Protein AF-A0A2T5LHF8-F1 (afdb_monomer_lite)

Sequence (84 aa):
MPAQHRSPHLAGARGAAIHLDEHELATLRQLDDTSFLAIGRLDCAVCDRLARLGLVLKDADEYWKITLAGRRVARARETSRLSS

Foldseek 3Di:
DDDDPPDPPDPDPPPPVPPDDPLLLVLLVVQVVDVDDCPPDDPVVSLVVCVVVVQWDQDPVRDIHGDPNSVVVSVVVVVVVVVD

pLDDT: mean 70.51, std 15.74, range [40.19, 88.19]

Secondary structure (DSSP, 8-state):
----------TT---------HHHHHHHHHHHH-SS---S---HHHHHHHHHTTSEEE-TTS-EEE-HHHHHHHHHHHHHHHT-

Radius of gyration: 16.74 Å; chains: 1; bounding box: 41×49×35 Å

Structure (mmCIF, N/CA/C/O backbone):
data_AF-A0A2T5LHF8-F1
#
_entry.id   AF-A0A2T5LHF8-F1
#
loop_
_atom_site.group_PDB
_atom_site.id
_atom_site.type_symbol
_atom_site.label_atom_id
_atom_site.label_alt_id
_atom_site.label_comp_id
_atom_site.label_asym_id
_atom_site.label_entity_id
_atom_site.label_seq_id
_atom_site.pdbx_PDB_ins_code
_atom_site.Cartn_x
_atom_site.Cartn_y
_atom_site.Cartn_z
_atom_site.occupancy
_atom_site.B_iso_or_equiv
_atom_site.auth_seq_id
_atom_site.auth_comp_id
_atom_site.auth_asym_id
_atom_site.auth_atom_id
_atom_site.pdbx_PDB_model_num
ATOM 1 N N . MET A 1 1 ? -30.681 -39.106 -7.909 1.00 47.84 1 MET A N 1
ATOM 2 C CA . MET A 1 1 ? -29.279 -38.668 -8.110 1.00 47.84 1 MET A CA 1
ATOM 3 C C . MET A 1 1 ? -29.136 -38.314 -9.585 1.00 47.84 1 MET A C 1
ATOM 5 O O . MET A 1 1 ? -29.570 -39.140 -10.377 1.00 47.84 1 MET A O 1
ATOM 9 N N . PRO A 1 2 ? -28.681 -37.098 -9.948 1.00 49.28 2 PRO A N 1
ATOM 10 C CA . PRO A 1 2 ? -27.307 -36.683 -9.668 1.00 49.28 2 PRO A CA 1
ATOM 11 C C . PRO A 1 2 ? -27.127 -35.282 -9.051 1.00 49.28 2 PRO A C 1
ATOM 13 O O . PRO A 1 2 ? -27.862 -34.340 -9.319 1.00 49.28 2 PRO A O 1
ATOM 16 N N . ALA A 1 3 ? -26.087 -35.232 -8.216 1.00 50.00 3 ALA A N 1
ATOM 17 C CA . ALA A 1 3 ? -25.151 -34.144 -7.946 1.00 50.00 3 ALA A CA 1
ATOM 18 C C . ALA A 1 3 ? -25.697 -32.718 -7.769 1.00 50.00 3 ALA A C 1
ATOM 20 O O . ALA A 1 3 ? -25.699 -31.891 -8.678 1.00 50.00 3 ALA A O 1
ATOM 21 N N . GLN A 1 4 ? -25.985 -32.397 -6.508 1.00 55.81 4 GLN A N 1
ATOM 22 C CA . GLN A 1 4 ? -25.824 -31.049 -5.976 1.00 55.81 4 GLN A CA 1
ATOM 23 C C . GLN A 1 4 ? -24.371 -30.606 -6.209 1.00 55.81 4 GLN A C 1
ATOM 25 O O . GLN A 1 4 ? -23.471 -31.010 -5.473 1.00 55.81 4 GLN A O 1
ATOM 30 N N . HIS A 1 5 ? -24.129 -29.781 -7.225 1.00 46.38 5 HIS A N 1
ATOM 31 C CA . HIS A 1 5 ? -22.855 -29.086 -7.380 1.00 46.38 5 HIS A CA 1
ATOM 32 C C . HIS A 1 5 ? -22.819 -27.938 -6.361 1.00 46.38 5 HIS A C 1
ATOM 34 O O . HIS A 1 5 ? -23.010 -26.769 -6.685 1.00 46.38 5 HIS A O 1
ATOM 40 N N . ARG A 1 6 ? -22.632 -28.280 -5.081 1.00 55.19 6 ARG A N 1
ATOM 41 C CA . ARG A 1 6 ? -22.172 -27.316 -4.082 1.00 55.19 6 ARG A CA 1
ATOM 42 C C . ARG A 1 6 ? -20.718 -27.016 -4.410 1.00 55.19 6 ARG A C 1
ATOM 44 O O . ARG A 1 6 ? -19.833 -27.760 -4.006 1.00 55.19 6 ARG A O 1
ATOM 51 N N . SER A 1 7 ? -20.484 -25.937 -5.147 1.00 56.84 7 SER A N 1
ATOM 52 C CA . SER A 1 7 ? -19.162 -25.326 -5.225 1.00 56.84 7 SER A CA 1
ATOM 53 C C . SER A 1 7 ? -18.729 -24.946 -3.805 1.00 56.84 7 SER A C 1
ATOM 55 O O . SER A 1 7 ? -19.403 -24.124 -3.177 1.00 56.84 7 SER A O 1
ATOM 57 N N . PRO A 1 8 ? -17.626 -25.487 -3.265 1.00 54.62 8 PRO A N 1
ATOM 58 C CA . PRO A 1 8 ? -17.042 -24.974 -2.043 1.00 54.62 8 PRO A CA 1
ATOM 59 C 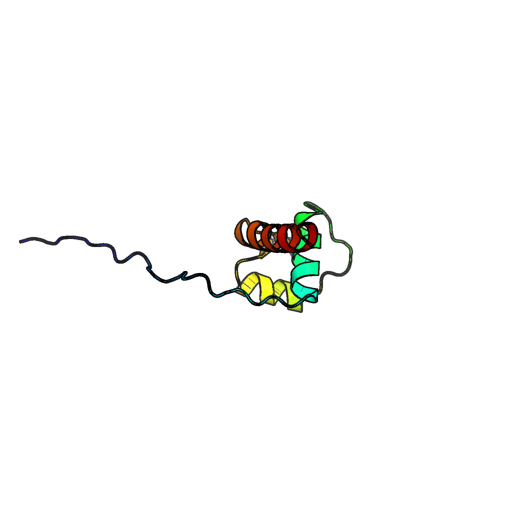C . PRO A 1 8 ? -16.148 -23.799 -2.443 1.00 54.62 8 PRO A C 1
ATOM 61 O O . PRO A 1 8 ? -14.926 -23.916 -2.460 1.00 54.62 8 PRO A O 1
ATOM 64 N N . HIS A 1 9 ? -16.733 -22.664 -2.839 1.00 46.47 9 HIS A N 1
ATOM 65 C CA . HIS A 1 9 ? -15.925 -21.470 -3.075 1.00 46.47 9 HIS A CA 1
ATOM 66 C C . HIS A 1 9 ? -15.680 -20.762 -1.739 1.00 46.47 9 HIS A C 1
ATOM 68 O O . HIS A 1 9 ? -16.406 -19.861 -1.338 1.00 46.47 9 HIS A O 1
ATOM 74 N N . LEU A 1 10 ? -14.653 -21.261 -1.044 1.00 49.97 10 LEU A N 1
ATOM 75 C CA . LEU A 1 10 ? -13.796 -20.511 -0.127 1.00 49.97 10 LEU A CA 1
ATOM 76 C C . LEU A 1 10 ? -14.524 -19.714 0.968 1.00 49.97 10 LEU A C 1
ATOM 78 O O . LEU A 1 10 ? -14.433 -18.492 1.070 1.00 49.97 10 LEU A O 1
ATOM 82 N N . ALA A 1 11 ? -15.118 -20.450 1.906 1.00 46.47 11 ALA A N 1
ATOM 83 C CA . ALA A 1 11 ? -15.041 -20.037 3.301 1.00 46.47 11 ALA A CA 1
ATOM 84 C C . ALA A 1 11 ? -13.5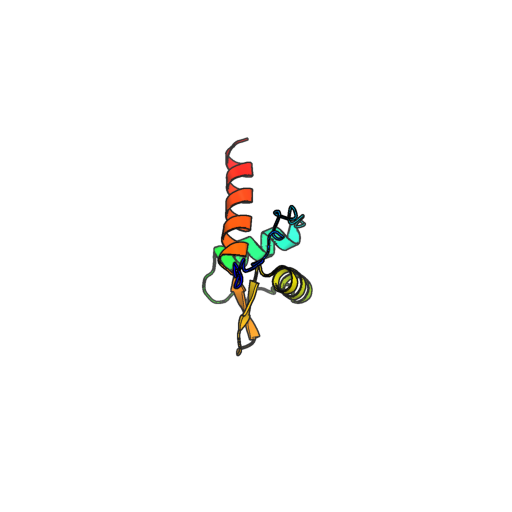53 -20.006 3.689 1.00 46.47 11 ALA A C 1
ATOM 86 O O . ALA A 1 11 ? -12.923 -21.058 3.772 1.00 46.47 11 ALA A O 1
ATOM 87 N N . GLY A 1 12 ? -12.962 -18.825 3.886 1.00 40.19 12 GLY A N 1
ATOM 88 C CA . GLY A 1 12 ? -11.568 -18.799 4.330 1.00 40.19 12 GLY A CA 1
ATOM 89 C C . GLY A 1 12 ? -10.852 -17.464 4.395 1.00 40.19 12 GLY A C 1
ATOM 90 O O . GLY A 1 12 ? -9.891 -17.378 5.143 1.00 40.19 12 GLY A O 1
ATOM 91 N N . ALA A 1 13 ? -11.328 -16.395 3.757 1.00 42.06 13 ALA A N 1
ATOM 92 C CA . ALA A 1 13 ? -10.875 -15.055 4.131 1.00 42.06 13 ALA A CA 1
ATOM 93 C C . ALA A 1 13 ? -11.692 -14.563 5.338 1.00 42.06 13 ALA A C 1
ATOM 95 O O . ALA A 1 13 ? -12.256 -13.471 5.330 1.00 42.06 13 ALA A O 1
ATOM 96 N N . ARG A 1 14 ? -11.778 -15.393 6.397 1.00 45.06 14 ARG A N 1
ATOM 97 C CA . ARG A 1 14 ? -11.938 -14.858 7.754 1.00 45.06 14 ARG A CA 1
ATOM 98 C C . ARG A 1 14 ? -10.855 -13.809 7.840 1.00 45.06 14 ARG A C 1
ATOM 100 O O . ARG A 1 14 ? -9.703 -14.181 7.647 1.00 45.06 14 ARG A O 1
ATOM 107 N N . GLY A 1 15 ? -11.240 -12.545 7.996 1.00 46.81 15 GLY A N 1
ATOM 108 C CA . GLY A 1 15 ? -10.303 -11.442 8.075 1.00 46.81 15 GLY A CA 1
ATOM 109 C C . GLY A 1 15 ? -9.232 -11.816 9.079 1.00 46.81 15 GLY A C 1
ATOM 110 O O . GLY A 1 15 ? -9.450 -11.714 10.283 1.00 46.81 15 GLY A O 1
ATOM 111 N N . ALA A 1 16 ? -8.098 -12.310 8.580 1.00 48.75 16 ALA A N 1
ATOM 112 C CA . ALA A 1 16 ? -6.874 -12.271 9.329 1.00 48.75 16 ALA A CA 1
ATOM 113 C C . ALA A 1 16 ? -6.789 -10.795 9.662 1.00 48.75 16 ALA A C 1
ATOM 115 O O . ALA A 1 16 ? -6.825 -9.965 8.750 1.00 48.75 16 ALA A O 1
ATOM 116 N N . ALA A 1 17 ? -6.871 -10.465 10.948 1.00 58.25 17 ALA A N 1
ATOM 117 C CA . ALA A 1 17 ? -6.588 -9.119 11.380 1.00 58.25 17 ALA A CA 1
ATOM 118 C C . ALA A 1 17 ? -5.195 -8.854 10.822 1.00 58.25 17 ALA A C 1
ATOM 120 O O . ALA A 1 17 ? -4.223 -9.451 11.275 1.00 58.25 17 ALA A O 1
ATOM 121 N N . ILE A 1 18 ? -5.122 -8.116 9.716 1.00 68.12 18 ILE A N 1
ATOM 122 C CA . ILE A 1 18 ? -3.849 -7.824 9.093 1.00 68.12 18 ILE A CA 1
ATOM 123 C C . ILE A 1 18 ? -3.209 -6.861 10.084 1.00 68.12 18 ILE A C 1
ATOM 125 O O . ILE A 1 18 ? -3.597 -5.694 10.191 1.00 68.12 18 ILE A O 1
ATOM 129 N N . HIS A 1 19 ? -2.331 -7.416 10.912 1.00 71.69 19 HIS A N 1
ATOM 130 C CA . HIS A 1 19 ? -1.525 -6.670 11.853 1.00 71.69 19 HIS A CA 1
ATOM 131 C C . HIS A 1 19 ? -0.440 -6.010 11.022 1.00 71.69 19 HIS A C 1
ATOM 133 O O . HIS A 1 19 ? 0.540 -6.652 10.663 1.00 71.69 19 HIS A O 1
ATOM 139 N N . LEU A 1 20 ? -0.712 -4.767 10.639 1.00 79.38 20 LEU A N 1
ATOM 140 C CA . LEU A 1 20 ? 0.258 -3.916 9.982 1.00 79.38 20 LEU A CA 1
ATOM 141 C C . LEU A 1 20 ? 0.967 -3.073 11.031 1.00 79.38 20 LEU A C 1
ATOM 143 O O . LEU A 1 20 ? 0.311 -2.473 11.890 1.00 79.38 20 LEU A O 1
ATOM 147 N N . ASP A 1 21 ? 2.284 -3.014 10.923 1.00 83.62 21 ASP A N 1
ATOM 148 C CA . ASP A 1 21 ? 3.111 -2.108 11.704 1.00 83.62 21 ASP A CA 1
ATOM 149 C C . ASP A 1 21 ? 2.900 -0.652 11.245 1.00 83.62 21 ASP A C 1
ATOM 151 O O . ASP A 1 21 ? 2.372 -0.379 10.161 1.00 83.62 21 ASP A O 1
ATOM 155 N N . GLU A 1 22 ? 3.322 0.321 12.060 1.00 81.44 22 GLU A N 1
ATOM 156 C CA . GLU A 1 22 ? 3.134 1.744 11.734 1.00 81.44 22 GLU A CA 1
ATOM 157 C C . GLU A 1 22 ? 3.812 2.131 10.409 1.00 81.44 22 GLU A C 1
ATOM 159 O O . GLU A 1 22 ? 3.246 2.899 9.631 1.00 81.44 22 GLU A O 1
ATOM 164 N N . HIS A 1 23 ? 4.973 1.539 10.114 1.00 81.62 23 HIS A N 1
ATOM 165 C CA . HIS A 1 23 ? 5.693 1.759 8.860 1.00 81.62 23 HIS A CA 1
ATOM 166 C C . HIS A 1 23 ? 4.884 1.264 7.650 1.00 81.62 23 HIS A C 1
ATOM 168 O O . HIS A 1 23 ? 4.730 1.982 6.668 1.00 81.62 23 HIS A O 1
ATOM 174 N N . GLU A 1 24 ? 4.299 0.069 7.739 1.00 85.69 24 GLU A N 1
ATOM 175 C CA . GLU A 1 24 ? 3.496 -0.527 6.665 1.00 85.69 24 GLU A CA 1
ATOM 176 C C . GLU A 1 24 ? 2.205 0.269 6.421 1.00 85.69 24 GLU A C 1
ATOM 178 O O . GLU A 1 24 ? 1.787 0.479 5.280 1.00 85.69 24 GLU A O 1
ATOM 183 N N . LEU A 1 25 ? 1.591 0.775 7.495 1.00 83.31 25 LEU A N 1
ATOM 184 C CA . LEU A 1 25 ? 0.441 1.674 7.413 1.00 83.31 25 LEU A CA 1
ATOM 185 C C . LEU A 1 25 ? 0.805 3.025 6.794 1.00 83.31 25 LEU A C 1
ATOM 187 O O . LEU A 1 25 ? 0.021 3.548 6.001 1.00 83.31 25 LEU A O 1
ATOM 191 N N . ALA A 1 26 ? 1.966 3.590 7.132 1.00 81.31 26 ALA A N 1
ATOM 192 C CA . ALA A 1 26 ? 2.455 4.822 6.521 1.00 81.31 26 ALA A CA 1
ATOM 193 C C . ALA A 1 26 ? 2.664 4.641 5.011 1.00 81.31 26 ALA A C 1
ATOM 195 O O . ALA A 1 26 ? 2.191 5.466 4.231 1.00 81.31 26 ALA A O 1
ATOM 196 N N . THR A 1 27 ? 3.256 3.517 4.591 1.00 83.06 27 THR A N 1
ATOM 197 C CA . THR A 1 27 ? 3.407 3.156 3.175 1.00 83.06 27 THR A CA 1
ATOM 198 C C . THR A 1 27 ? 2.054 3.038 2.468 1.00 83.06 27 THR A C 1
ATOM 200 O O . THR A 1 27 ? 1.881 3.591 1.384 1.00 83.06 27 THR A O 1
ATOM 203 N N . LEU A 1 28 ? 1.058 2.380 3.076 1.00 83.75 28 LEU A N 1
ATOM 204 C CA . LEU A 1 28 ? -0.288 2.300 2.494 1.00 83.75 28 LEU A CA 1
ATOM 205 C C . LEU A 1 28 ? -0.968 3.664 2.384 1.00 83.75 28 LEU A C 1
ATOM 207 O O . LEU A 1 28 ? -1.611 3.932 1.376 1.00 83.75 28 LEU A O 1
ATOM 211 N N . ARG A 1 29 ? -0.835 4.531 3.392 1.00 80.88 29 ARG A N 1
ATOM 212 C CA . ARG A 1 29 ? -1.391 5.891 3.339 1.00 80.88 29 ARG A CA 1
ATOM 213 C C . ARG A 1 29 ? -0.737 6.713 2.242 1.00 80.88 29 ARG A C 1
ATOM 215 O O . ARG A 1 29 ? -1.444 7.359 1.486 1.00 80.88 29 ARG A O 1
ATOM 222 N N . GLN A 1 30 ? 0.583 6.627 2.106 1.00 79.88 30 GLN A N 1
ATOM 223 C CA . GLN A 1 30 ? 1.312 7.312 1.044 1.00 79.88 30 GLN A CA 1
ATOM 224 C C . GLN A 1 30 ? 0.839 6.855 -0.346 1.00 79.88 30 GLN A C 1
ATOM 226 O O . GLN A 1 30 ? 0.657 7.684 -1.236 1.00 79.88 30 GLN A O 1
ATOM 231 N N . LEU A 1 31 ? 0.568 5.556 -0.515 1.00 80.81 31 LEU A N 1
ATOM 232 C CA . LEU A 1 31 ? 0.010 5.002 -1.753 1.00 80.81 31 LEU A CA 1
ATOM 233 C C . LEU A 1 31 ? -1.488 5.312 -1.968 1.00 80.81 31 LEU A C 1
ATOM 235 O O . LEU A 1 31 ? -1.934 5.295 -3.113 1.00 80.81 31 LEU A O 1
ATOM 239 N N . ASP A 1 32 ? -2.279 5.552 -0.912 1.00 81.38 32 ASP A N 1
ATOM 240 C CA . ASP A 1 32 ? -3.687 5.992 -1.024 1.00 81.38 32 ASP A CA 1
ATOM 241 C C . ASP A 1 32 ? -3.788 7.486 -1.369 1.00 81.38 32 ASP A C 1
ATOM 243 O O . ASP A 1 32 ? -4.595 7.863 -2.215 1.00 81.38 32 ASP A O 1
ATOM 247 N N . ASP A 1 33 ? -2.947 8.316 -0.744 1.00 77.12 33 ASP A N 1
ATOM 248 C CA . ASP A 1 33 ? -2.932 9.777 -0.892 1.00 77.12 33 ASP A CA 1
ATOM 249 C C . ASP A 1 33 ? -2.376 10.217 -2.257 1.00 77.12 33 ASP A C 1
ATOM 251 O O . ASP A 1 33 ? -2.843 11.183 -2.861 1.00 77.12 33 ASP A O 1
ATOM 255 N N . THR A 1 34 ? -1.428 9.455 -2.815 1.00 59.16 34 THR A N 1
ATOM 256 C CA . THR A 1 34 ? -0.839 9.742 -4.128 1.00 59.16 34 THR A CA 1
ATOM 257 C C . THR A 1 34 ? -1.169 8.646 -5.137 1.00 59.16 34 THR A C 1
ATOM 259 O O . THR A 1 34 ? -0.528 7.604 -5.208 1.00 59.16 34 THR A O 1
ATOM 262 N N . SER A 1 35 ? -2.157 8.900 -6.001 1.00 54.34 35 SER A N 1
ATOM 263 C CA . SER A 1 35 ? -2.431 8.029 -7.158 1.00 54.34 35 SER A CA 1
ATOM 264 C C . SER A 1 35 ? -1.313 8.035 -8.211 1.00 54.34 35 SER A C 1
ATOM 266 O O . SER A 1 35 ? -1.374 7.249 -9.148 1.00 54.34 35 SER A O 1
ATOM 268 N N . PHE A 1 36 ? -0.289 8.877 -8.084 1.00 51.69 36 PHE A N 1
ATOM 269 C CA . PHE A 1 36 ? 0.817 8.961 -9.030 1.00 51.69 36 PHE A CA 1
ATOM 270 C C . PHE A 1 36 ? 2.082 9.445 -8.309 1.00 51.69 36 PHE A C 1
ATOM 272 O O . PHE A 1 36 ? 2.040 10.435 -7.587 1.00 51.69 36 PHE A O 1
ATOM 279 N N . LEU A 1 37 ? 3.213 8.786 -8.584 1.00 51.12 37 LEU A N 1
ATOM 280 C CA . LEU A 1 37 ? 4.569 9.317 -8.384 1.00 51.12 37 LEU A CA 1
ATOM 281 C C . LEU A 1 37 ? 5.038 9.481 -6.928 1.00 51.12 37 LEU A C 1
ATOM 283 O O . LEU A 1 37 ? 5.584 10.522 -6.564 1.00 51.12 37 LEU A O 1
ATOM 287 N N . ALA A 1 38 ? 4.987 8.424 -6.117 1.00 48.88 38 ALA A N 1
ATOM 288 C CA . ALA A 1 38 ? 5.897 8.340 -4.973 1.00 48.88 38 ALA A CA 1
ATOM 289 C C . ALA A 1 38 ? 7.338 8.084 -5.471 1.00 48.88 38 ALA A C 1
ATOM 291 O O . ALA A 1 38 ? 7.903 7.008 -5.322 1.00 48.88 38 ALA A O 1
ATOM 292 N N . ILE A 1 39 ? 7.932 9.122 -6.070 1.00 46.56 39 ILE A N 1
ATOM 293 C CA . ILE A 1 39 ? 9.379 9.303 -6.272 1.00 46.56 39 ILE A CA 1
ATOM 294 C C . ILE A 1 39 ? 10.081 9.473 -4.902 1.00 46.56 39 ILE A C 1
ATOM 296 O O . ILE A 1 39 ? 11.304 9.501 -4.803 1.00 46.56 39 ILE A O 1
ATOM 300 N N . GLY A 1 40 ? 9.327 9.555 -3.801 1.00 55.81 40 GLY A N 1
ATOM 301 C CA . GLY A 1 40 ? 9.859 9.385 -2.455 1.00 55.81 40 GLY A CA 1
ATOM 302 C C . GLY A 1 40 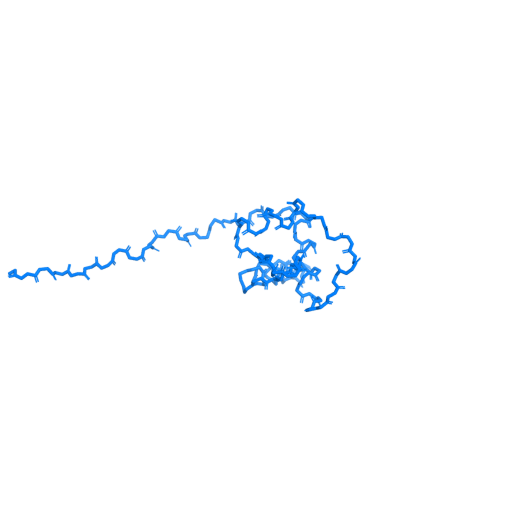? 10.063 7.903 -2.158 1.00 55.81 40 GLY A C 1
ATOM 303 O O . GLY A 1 40 ? 9.084 7.168 -2.193 1.00 55.81 40 GLY A O 1
ATOM 304 N N . ARG A 1 41 ? 11.315 7.504 -1.869 1.00 64.06 41 ARG A N 1
ATOM 305 C CA . ARG A 1 41 ? 11.765 6.172 -1.404 1.00 64.06 41 ARG A CA 1
ATOM 306 C C . ARG A 1 41 ? 10.659 5.395 -0.675 1.0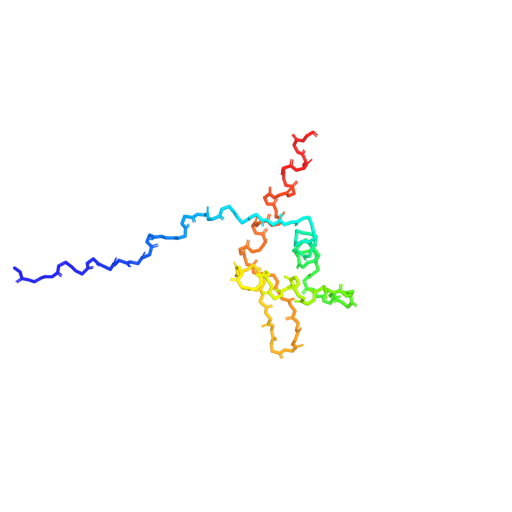0 64.06 41 ARG A C 1
ATOM 308 O O . ARG A 1 41 ? 10.559 5.452 0.548 1.00 64.06 41 ARG A O 1
ATOM 315 N N . LEU A 1 42 ? 9.848 4.655 -1.420 1.00 72.06 42 LEU A N 1
ATOM 316 C CA . LEU A 1 42 ? 9.041 3.599 -0.838 1.00 72.06 42 LEU A CA 1
ATOM 317 C C . LEU A 1 42 ? 10.009 2.479 -0.482 1.00 72.06 42 LEU A C 1
ATOM 319 O O . LEU A 1 42 ? 10.861 2.107 -1.292 1.00 72.06 42 LEU A O 1
ATOM 323 N N . ASP A 1 43 ? 9.910 1.973 0.740 1.00 79.50 43 ASP A N 1
ATOM 324 C CA . ASP A 1 43 ? 10.692 0.814 1.130 1.00 79.50 43 ASP A CA 1
ATOM 325 C C . ASP A 1 43 ? 10.187 -0.396 0.329 1.00 79.50 43 ASP A C 1
ATOM 327 O O . ASP A 1 43 ? 9.051 -0.855 0.498 1.00 79.50 43 ASP A O 1
ATOM 331 N N . CYS A 1 44 ? 11.016 -0.880 -0.600 1.00 79.62 44 CYS A N 1
ATOM 332 C CA . CYS A 1 44 ? 10.664 -1.996 -1.471 1.00 79.62 44 CYS A CA 1
ATOM 333 C C . CYS A 1 44 ? 10.358 -3.268 -0.672 1.00 79.62 44 CYS A C 1
ATOM 335 O O . CYS A 1 44 ? 9.452 -4.003 -1.055 1.00 79.62 44 CYS A O 1
ATOM 337 N N . ALA A 1 45 ? 11.040 -3.506 0.456 1.00 85.25 45 ALA A N 1
ATOM 338 C CA . ALA A 1 45 ? 10.794 -4.684 1.283 1.00 85.25 45 ALA A CA 1
ATOM 339 C C . ALA A 1 45 ? 9.416 -4.611 1.956 1.00 85.25 45 ALA A C 1
ATOM 341 O O . ALA A 1 45 ? 8.704 -5.616 2.041 1.00 85.25 45 ALA A O 1
ATOM 342 N N . VAL A 1 46 ? 9.004 -3.413 2.376 1.00 85.75 46 VAL A N 1
ATOM 343 C CA . VAL A 1 46 ? 7.653 -3.166 2.898 1.00 85.75 46 VAL A CA 1
ATOM 344 C C . VAL A 1 46 ? 6.604 -3.346 1.800 1.00 85.75 46 VAL A C 1
ATOM 346 O O . VAL A 1 46 ? 5.594 -4.017 2.019 1.00 85.75 46 VAL A O 1
ATOM 349 N N . CYS A 1 47 ? 6.851 -2.820 0.599 1.00 84.38 47 CYS A N 1
ATOM 350 C CA . CYS A 1 47 ? 5.935 -2.971 -0.532 1.00 84.38 47 CYS A CA 1
ATOM 351 C C . CYS A 1 47 ? 5.775 -4.437 -0.958 1.00 84.38 47 CYS A C 1
ATOM 353 O O . CYS A 1 47 ? 4.649 -4.891 -1.155 1.00 84.38 47 CYS A O 1
ATOM 355 N N . ASP A 1 48 ? 6.865 -5.207 -1.006 1.00 85.62 48 ASP A N 1
ATOM 356 C CA . ASP A 1 48 ? 6.830 -6.647 -1.275 1.00 85.62 48 ASP A CA 1
ATOM 357 C C . ASP A 1 48 ? 5.998 -7.396 -0.229 1.00 85.62 48 ASP A C 1
ATOM 359 O O . ASP A 1 48 ? 5.210 -8.290 -0.558 1.00 85.62 48 ASP A O 1
ATOM 363 N N . ARG A 1 49 ? 6.128 -7.026 1.049 1.00 87.25 49 ARG A N 1
ATOM 364 C CA . ARG A 1 49 ? 5.340 -7.634 2.124 1.00 87.25 49 ARG A CA 1
ATOM 365 C C . ARG A 1 49 ? 3.854 -7.310 1.987 1.00 87.25 49 ARG A C 1
ATOM 367 O O . ARG A 1 49 ? 3.021 -8.214 2.051 1.00 87.25 49 ARG A O 1
ATOM 374 N N . LEU A 1 50 ? 3.522 -6.048 1.727 1.00 87.25 50 LEU A N 1
ATOM 375 C CA . LEU A 1 50 ? 2.154 -5.600 1.466 1.00 87.25 50 LEU A CA 1
ATOM 376 C C . LEU A 1 50 ? 1.563 -6.262 0.210 1.00 87.25 50 LEU A C 1
ATOM 378 O O . LEU A 1 50 ? 0.362 -6.537 0.167 1.00 87.25 50 LEU A O 1
ATOM 382 N N . ALA A 1 51 ? 2.390 -6.562 -0.793 1.00 88.19 51 ALA A N 1
ATOM 383 C CA . ALA A 1 51 ? 1.969 -7.243 -2.012 1.00 88.19 51 ALA A CA 1
ATOM 384 C C . ALA A 1 51 ? 1.620 -8.709 -1.753 1.00 88.19 51 ALA A C 1
ATOM 386 O O . ALA A 1 51 ? 0.593 -9.192 -2.229 1.00 88.19 51 ALA A O 1
ATOM 387 N N . ARG A 1 52 ? 2.402 -9.401 -0.914 1.00 87.19 52 ARG A N 1
ATOM 388 C CA . ARG A 1 52 ? 2.072 -10.762 -0.446 1.00 87.19 52 ARG A CA 1
ATOM 389 C C . ARG A 1 52 ? 0.758 -10.813 0.332 1.00 87.19 52 ARG A C 1
ATOM 391 O O . ARG A 1 52 ? 0.074 -11.830 0.303 1.00 87.19 52 ARG A O 1
ATOM 398 N N . LEU A 1 53 ? 0.400 -9.718 1.001 1.00 86.75 53 LEU A N 1
ATOM 399 C CA . LEU A 1 53 ? -0.877 -9.554 1.700 1.00 86.75 53 LEU A CA 1
ATOM 400 C C . LEU A 1 53 ? -2.025 -9.120 0.769 1.00 86.75 53 LEU A C 1
ATOM 402 O O . LEU A 1 53 ? -3.159 -8.973 1.223 1.00 86.75 53 LEU A O 1
ATOM 406 N N . GLY A 1 54 ? -1.752 -8.899 -0.521 1.00 87.12 54 GLY A N 1
ATOM 407 C CA . GLY A 1 54 ? -2.738 -8.451 -1.505 1.00 87.12 54 GLY A CA 1
ATOM 408 C C . GLY A 1 54 ? -3.212 -7.012 -1.294 1.00 87.12 54 GLY A C 1
ATOM 409 O O . GLY A 1 54 ? -4.293 -6.652 -1.755 1.00 87.12 54 GLY A O 1
ATOM 410 N N . LEU A 1 55 ? -2.439 -6.192 -0.575 1.00 87.62 55 LEU A N 1
ATOM 411 C CA . LEU A 1 55 ? -2.792 -4.808 -0.252 1.00 87.62 55 LEU A CA 1
ATOM 412 C C . LEU A 1 55 ? -2.249 -3.820 -1.282 1.00 87.62 55 LEU A C 1
ATOM 414 O O . LEU A 1 55 ? -2.891 -2.800 -1.541 1.00 87.62 55 LEU A O 1
ATOM 418 N N . VAL A 1 56 ? -1.138 -4.158 -1.931 1.00 87.06 56 VAL A N 1
ATOM 419 C CA . VAL A 1 56 ? -0.547 -3.401 -3.040 1.00 87.06 56 VAL A CA 1
ATOM 420 C C . VAL A 1 56 ? -0.208 -4.340 -4.198 1.00 87.06 56 VAL A C 1
ATOM 422 O O . VAL A 1 56 ? -0.154 -5.556 -4.026 1.00 87.06 56 VAL A O 1
ATOM 425 N N . LEU A 1 57 ? -0.002 -3.782 -5.384 1.00 86.25 57 LEU A N 1
ATOM 426 C CA . LEU A 1 57 ? 0.374 -4.495 -6.603 1.00 86.25 57 LEU A CA 1
ATOM 427 C C . LEU A 1 57 ? 1.597 -3.815 -7.217 1.00 86.25 57 LEU A C 1
ATOM 429 O O . LEU A 1 57 ? 1.633 -2.585 -7.284 1.00 86.25 57 LEU A O 1
ATOM 433 N N . LYS A 1 58 ? 2.568 -4.610 -7.679 1.00 83.94 58 LYS A N 1
ATOM 434 C CA . LYS A 1 58 ? 3.657 -4.125 -8.533 1.00 83.94 58 LYS A CA 1
ATOM 435 C C . LYS A 1 58 ? 3.174 -4.144 -9.982 1.00 83.94 58 LYS A C 1
ATOM 437 O O . LYS A 1 58 ? 2.740 -5.186 -10.469 1.00 83.94 58 LYS A O 1
ATOM 442 N N . ASP A 1 59 ? 3.200 -2.991 -10.631 1.00 80.12 59 ASP A N 1
ATOM 443 C CA . ASP A 1 59 ? 2.880 -2.823 -12.046 1.00 80.12 59 ASP A CA 1
ATOM 444 C C . ASP A 1 59 ? 4.096 -3.158 -12.931 1.00 80.12 59 ASP A C 1
ATOM 446 O O . ASP A 1 59 ? 5.210 -3.330 -12.428 1.00 80.12 59 ASP A O 1
ATOM 450 N N . ALA A 1 60 ? 3.891 -3.268 -14.247 1.00 73.62 60 ALA A N 1
ATOM 451 C CA . ALA A 1 60 ? 4.929 -3.701 -15.186 1.00 73.62 60 ALA A CA 1
ATOM 452 C C . ALA A 1 60 ? 6.118 -2.724 -15.252 1.00 73.62 60 ALA A C 1
ATOM 454 O O . ALA A 1 60 ? 7.254 -3.151 -15.432 1.00 73.62 60 ALA A O 1
ATOM 455 N N . ASP A 1 61 ? 5.860 -1.438 -15.018 1.00 73.75 61 ASP A N 1
ATOM 456 C CA . ASP A 1 61 ? 6.856 -0.360 -15.000 1.00 73.75 61 ASP A CA 1
ATOM 457 C C . ASP A 1 61 ? 7.527 -0.177 -13.618 1.00 73.75 61 AS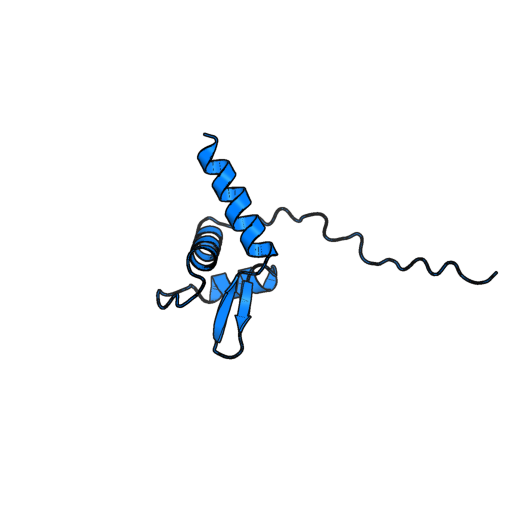P A C 1
ATOM 459 O O . ASP A 1 61 ? 7.988 0.905 -13.267 1.00 73.75 61 ASP A O 1
ATOM 463 N N . GLU A 1 62 ? 7.520 -1.217 -12.780 1.00 72.06 62 GLU A N 1
ATOM 464 C CA . GLU A 1 62 ? 8.038 -1.213 -11.402 1.00 72.06 62 GLU A CA 1
ATOM 465 C C . GLU A 1 62 ? 7.360 -0.238 -10.424 1.00 72.06 62 GLU A C 1
ATOM 467 O O . GLU A 1 62 ? 7.816 -0.067 -9.291 1.00 72.06 62 GLU A O 1
ATOM 472 N N . TYR A 1 63 ? 6.226 0.347 -10.806 1.00 77.06 63 TYR A N 1
ATOM 473 C CA . TYR A 1 63 ? 5.432 1.185 -9.913 1.00 77.06 63 TYR A CA 1
ATOM 474 C C . TYR A 1 63 ? 4.567 0.357 -8.964 1.00 77.06 63 TYR A C 1
ATOM 476 O O . TYR A 1 63 ? 3.989 -0.662 -9.339 1.00 77.06 63 TYR A O 1
ATOM 484 N N . TRP A 1 64 ? 4.410 0.842 -7.735 1.00 83.12 64 TRP A N 1
ATOM 485 C CA . TRP A 1 64 ? 3.505 0.256 -6.752 1.00 83.12 64 TRP A CA 1
ATOM 486 C C . TRP A 1 64 ? 2.143 0.944 -6.794 1.00 83.12 64 TRP A C 1
ATOM 488 O O . TRP A 1 64 ? 2.054 2.170 -6.774 1.00 83.12 64 TRP A O 1
ATOM 498 N N . LYS A 1 65 ? 1.071 0.152 -6.823 1.00 83.94 65 LYS A N 1
ATOM 499 C CA . LYS A 1 65 ? -0.317 0.626 -6.799 1.00 83.94 65 LYS A CA 1
ATOM 500 C C . LYS A 1 65 ? -1.047 0.052 -5.594 1.00 83.94 65 LYS A C 1
ATOM 502 O O . LYS A 1 65 ? -0.969 -1.148 -5.333 1.00 83.94 65 LYS A O 1
ATOM 507 N N . ILE A 1 66 ? -1.809 0.879 -4.882 1.00 86.44 66 ILE A N 1
ATOM 508 C CA . ILE A 1 66 ? -2.670 0.392 -3.801 1.00 86.44 66 ILE A CA 1
ATOM 509 C C . ILE A 1 66 ? -3.905 -0.324 -4.359 1.00 86.44 66 ILE A C 1
ATOM 511 O O . ILE A 1 66 ? -4.592 0.157 -5.267 1.00 86.44 66 ILE A O 1
ATOM 515 N N . THR A 1 67 ? -4.212 -1.488 -3.794 1.00 86.94 67 THR A N 1
ATOM 516 C CA . THR A 1 67 ? -5.414 -2.255 -4.141 1.00 86.94 67 THR A CA 1
ATOM 517 C C . THR A 1 67 ? -6.641 -1.718 -3.403 1.00 86.94 67 THR A C 1
ATOM 519 O O . THR A 1 67 ? -6.537 -0.981 -2.421 1.00 86.94 67 THR A O 1
ATOM 522 N N . LEU A 1 68 ? -7.838 -2.161 -3.799 1.00 86.38 68 LEU A N 1
ATOM 523 C CA . LEU A 1 68 ? -9.057 -1.856 -3.045 1.00 86.38 68 LEU A CA 1
ATOM 524 C C . LEU A 1 68 ? -9.000 -2.379 -1.594 1.00 86.38 68 LEU A C 1
ATOM 526 O O . LEU A 1 68 ? -9.548 -1.741 -0.696 1.00 86.38 68 LEU A O 1
ATOM 530 N N . ALA A 1 69 ? -8.329 -3.511 -1.356 1.00 86.50 69 ALA A N 1
ATOM 531 C CA . ALA A 1 69 ? -8.136 -4.060 -0.017 1.00 86.50 69 ALA A CA 1
ATOM 532 C C . ALA A 1 69 ? -7.207 -3.170 0.824 1.00 86.50 69 ALA A C 1
ATOM 534 O O . ALA A 1 69 ? -7.563 -2.811 1.946 1.00 86.50 69 ALA A O 1
ATOM 535 N N . GLY A 1 70 ? -6.082 -2.732 0.249 1.00 87.25 70 GLY A N 1
ATOM 536 C CA . GLY A 1 70 ? -5.159 -1.781 0.876 1.00 87.25 70 GLY A CA 1
ATOM 537 C C . GLY A 1 70 ? -5.845 -0.474 1.267 1.00 87.25 70 GLY A C 1
ATOM 538 O O . GLY A 1 70 ? -5.711 -0.033 2.406 1.00 87.25 70 GLY A O 1
ATOM 539 N N . ARG A 1 71 ? -6.676 0.088 0.376 1.00 85.50 71 ARG A N 1
ATOM 540 C CA . ARG A 1 71 ? -7.449 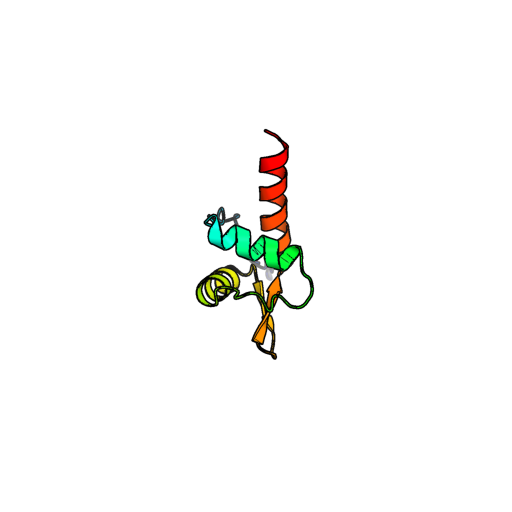1.312 0.657 1.00 85.50 71 ARG A CA 1
ATOM 541 C C . ARG A 1 71 ? -8.403 1.159 1.837 1.00 85.50 71 ARG A C 1
ATOM 543 O O . ARG A 1 71 ? -8.496 2.044 2.683 1.00 85.50 71 ARG A O 1
ATOM 550 N N . ARG A 1 72 ? -9.114 0.029 1.920 1.00 85.19 72 ARG A N 1
ATOM 551 C CA . ARG A 1 72 ? -10.016 -0.253 3.051 1.00 85.19 72 ARG A CA 1
ATOM 552 C C . ARG A 1 72 ? -9.251 -0.304 4.371 1.00 85.19 72 ARG A C 1
ATOM 554 O O . ARG A 1 72 ? -9.728 0.248 5.356 1.00 85.19 72 ARG A O 1
ATOM 561 N N . VAL A 1 73 ? -8.072 -0.925 4.382 1.00 84.38 73 VAL A N 1
ATOM 562 C CA . VAL A 1 73 ? -7.219 -1.009 5.577 1.00 84.38 73 VAL A CA 1
ATOM 563 C C . VAL A 1 73 ? -6.667 0.364 5.969 1.00 84.38 73 VAL A C 1
ATOM 565 O O . VAL A 1 73 ? -6.742 0.728 7.143 1.00 84.38 73 VAL A O 1
ATOM 568 N N . ALA A 1 74 ? -6.181 1.146 5.000 1.00 82.56 74 ALA A N 1
ATOM 569 C CA . ALA A 1 74 ? -5.676 2.499 5.231 1.00 82.56 74 ALA A CA 1
ATOM 570 C C . ALA A 1 74 ? -6.746 3.403 5.872 1.00 82.56 74 ALA A C 1
ATOM 572 O O . ALA A 1 74 ? -6.501 4.007 6.919 1.00 82.56 74 ALA A O 1
ATOM 573 N N . ARG A 1 75 ? -7.960 3.408 5.303 1.00 80.75 75 ARG A N 1
ATOM 574 C CA . ARG A 1 75 ? -9.088 4.230 5.771 1.00 80.75 75 ARG A CA 1
ATOM 575 C C . ARG A 1 75 ? -9.653 3.772 7.108 1.00 80.75 75 ARG A C 1
ATOM 577 O O . ARG A 1 75 ? -9.865 4.602 7.983 1.00 80.75 75 ARG A O 1
ATOM 584 N N . ALA A 1 76 ? -9.831 2.465 7.316 1.00 78.56 76 ALA A N 1
ATOM 585 C CA . ALA A 1 76 ? -10.339 1.939 8.586 1.00 78.56 76 ALA A CA 1
ATOM 586 C C . ALA A 1 76 ? -9.471 2.367 9.784 1.00 78.56 76 ALA A C 1
ATOM 588 O O . ALA A 1 76 ? -9.989 2.644 10.863 1.00 78.56 76 ALA A O 1
ATOM 589 N N . ARG A 1 77 ? -8.149 2.465 9.589 1.00 70.25 77 ARG A N 1
ATOM 590 C CA . ARG A 1 77 ? -7.200 2.903 10.624 1.00 70.25 77 ARG A CA 1
ATOM 591 C C . ARG A 1 77 ? -7.092 4.423 10.762 1.00 70.25 77 ARG A C 1
ATOM 593 O O . ARG A 1 77 ? -6.657 4.896 11.807 1.00 70.25 77 ARG A O 1
ATOM 600 N N . GLU A 1 78 ? -7.451 5.187 9.735 1.00 66.19 78 GLU A N 1
ATOM 601 C CA . GLU A 1 78 ? -7.575 6.648 9.815 1.00 66.19 78 GLU A CA 1
ATOM 602 C C . GLU A 1 78 ? -8.806 7.052 10.637 1.00 66.19 78 GLU A C 1
ATOM 604 O O . GLU A 1 78 ? -8.701 7.876 11.544 1.00 66.19 78 GLU A O 1
ATOM 609 N N . THR A 1 79 ? -9.943 6.379 10.427 1.00 59.44 79 THR A N 1
ATOM 610 C CA . THR A 1 79 ? -11.173 6.629 11.197 1.00 59.44 79 THR A CA 1
ATOM 611 C C . THR A 1 79 ? -11.002 6.318 12.687 1.00 59.44 79 THR A C 1
ATOM 613 O O . THR A 1 79 ? -11.553 7.023 13.526 1.00 59.44 79 THR A O 1
ATOM 616 N N . SER A 1 80 ? -10.183 5.320 13.048 1.00 59.09 80 SER A N 1
ATOM 617 C CA . SER A 1 80 ? -9.863 5.039 14.456 1.00 59.09 80 SER A CA 1
ATOM 618 C C . SER A 1 80 ? -9.045 6.141 15.145 1.00 59.09 80 SER A C 1
ATOM 620 O O . SER A 1 80 ? -9.112 6.234 16.364 1.00 59.09 80 SER A O 1
ATOM 622 N N . ARG A 1 81 ? -8.284 6.971 14.410 1.00 54.53 81 ARG A N 1
ATOM 623 C CA . ARG A 1 81 ? -7.534 8.110 14.987 1.00 54.53 81 ARG A CA 1
ATOM 624 C C . ARG A 1 81 ? -8.391 9.363 15.172 1.00 54.53 81 ARG A C 1
ATOM 626 O O . ARG A 1 81 ? -8.103 10.143 16.065 1.00 54.53 81 ARG A O 1
ATOM 633 N N . LEU A 1 82 ? -9.419 9.557 14.345 1.00 53.69 82 LEU A N 1
ATOM 634 C CA . LEU A 1 82 ? -10.311 10.727 14.405 1.00 53.69 82 LEU A CA 1
ATOM 635 C C . LEU A 1 82 ? -11.421 10.605 15.462 1.00 53.69 82 LEU A C 1
ATOM 637 O O . LEU A 1 82 ? -12.166 11.554 15.676 1.00 53.69 82 LEU A O 1
ATOM 641 N N . SER A 1 83 ? -11.548 9.438 16.096 1.00 47.50 83 SER A N 1
ATOM 642 C CA . SER A 1 83 ? -12.569 9.159 17.110 1.00 47.50 83 SER A CA 1
ATOM 643 C C . SER A 1 83 ? -12.015 9.142 18.545 1.00 47.50 83 SER A C 1
ATOM 645 O O . SER A 1 83 ? -12.653 8.559 19.422 1.00 47.50 83 SER A O 1
ATOM 647 N N . SER A 1 84 ? -10.828 9.720 18.776 1.00 42.66 84 SER A N 1
ATOM 648 C CA . SER A 1 84 ? -10.216 9.913 20.103 1.00 42.66 84 SER A CA 1
ATOM 649 C C . SER A 1 84 ? -10.288 11.364 20.552 1.00 42.66 84 SER A C 1
ATOM 651 O O . SER A 1 84 ? -10.120 12.247 19.684 1.00 42.66 84 SER A O 1
#